Protein AF-A0A7W1BIE4-F1 (afdb_monomer)

Nearest PDB structures (foldseek):
  3h0n-assembly1_A-2  TM=6.449E-01  e=1.261E-03  Jannaschia sp. CCS1
  6lcp-assembly1_A  TM=6.148E-01  e=7.889E+00  Thermochaetoides thermophila DSM 1495
  8x0e-assembly1_B  TM=2.006E-01  e=7.086E+00  Homo sapiens

Solvent-accessible surface area (backbone atoms only — not comparable to full-atom values): 10274 Å² total; per-residue (Å²): 140,78,89,79,83,82,79,80,77,83,77,83,78,80,74,76,70,93,85,39,62,33,57,39,57,30,55,39,58,33,68,58,95,88,43,74,46,67,61,61,78,45,55,69,43,45,48,52,48,35,36,73,70,65,75,29,54,73,67,57,39,51,51,52,53,57,47,32,74,79,35,54,69,59,36,51,50,46,43,53,50,52,53,53,52,35,53,42,50,42,48,32,60,77,40,28,68,82,30,67,68,49,39,52,55,35,49,51,54,41,46,54,54,59,74,71,45,50,61,49,79,46,78,42,79,45,98,87,74,48,77,43,83,45,73,47,52,54,85,53,84,67,44,54,75,59,46,68,37,44,50,40,44,48,50,37,59,76,70,63,44,50,78,74,55,76,77,86,79,77,84,127

pLDDT: mean 83.41, std 18.25, range [31.64, 97.75]

Sequence (172 aa):
MHEQRHTSANNQEFAFIGERLWLDFVNTDASRKGARFDTLIDFEALVKWLNTAAVLDSERSASIRRRAQQQPAGATAALADARRIRSALRLLAERGAVSSEISFNTVAEINRVLGRSAGTRRLEGRADGAFVRSFVPVGDAFAGLMIPIVESAADALVLRELGRVRSCGDPR

Foldseek 3Di:
DDDDDDDPDPPPDQDDPPDFLLVSLLCCQDQDPNDTHNQPPFLLSLLVSCCVSVVDPPVLSVVVVVVCVVPVVLSVVLSVLSVVLSVLSNCCLVPVLPDVVSVVVNVVSLCVLVVVFAFDWDWDADPVRDIDIHTDGDDRSSRPSCNVNSVSVVVCVVVVPSVVRDDDDDDD

Radius of gyration: 17.67 Å; Cα contacts (8 Å, |Δi|>4): 163; chains: 1; bounding box: 43×59×43 Å

Structure (mmCIF, N/CA/C/O backbone):
data_AF-A0A7W1BIE4-F1
#
_entry.id   AF-A0A7W1BIE4-F1
#
loop_
_atom_site.group_PDB
_atom_site.id
_atom_site.type_symbol
_atom_site.label_atom_id
_atom_site.label_alt_id
_atom_site.label_comp_id
_atom_site.label_asym_id
_atom_site.label_entity_id
_atom_site.label_seq_id
_atom_site.pdbx_PDB_ins_code
_atom_site.Cartn_x
_atom_site.Cartn_y
_atom_site.Cartn_z
_atom_site.occupancy
_atom_site.B_iso_or_equiv
_atom_site.auth_seq_id
_atom_site.auth_comp_id
_atom_site.auth_asym_id
_atom_site.auth_atom_id
_atom_site.pdbx_PDB_model_num
ATOM 1 N N . MET A 1 1 ? -19.520 45.390 5.796 1.00 35.19 1 MET A N 1
ATOM 2 C CA . MET A 1 1 ? -19.693 44.209 6.676 1.00 35.19 1 MET A CA 1
ATOM 3 C C . MET A 1 1 ? -20.628 43.260 5.945 1.00 35.19 1 MET A C 1
ATOM 5 O O . MET A 1 1 ? -21.730 43.686 5.665 1.00 35.19 1 MET A O 1
ATOM 9 N N . HIS A 1 2 ? -20.284 42.057 5.500 1.00 32.50 2 HIS A N 1
ATOM 10 C CA . HIS A 1 2 ? -19.202 41.140 5.841 1.00 32.50 2 HIS A CA 1
ATOM 11 C C . HIS A 1 2 ? -18.801 40.342 4.585 1.00 32.50 2 HIS A C 1
ATOM 13 O O . HIS A 1 2 ? -19.665 39.908 3.828 1.00 32.50 2 HIS A O 1
ATOM 19 N N . GLU A 1 3 ? -17.493 40.151 4.398 1.00 34.62 3 GLU A N 1
ATOM 20 C CA . GLU A 1 3 ? -16.889 39.105 3.563 1.00 34.62 3 GLU A CA 1
ATOM 21 C C . GLU A 1 3 ? -17.429 37.720 3.935 1.00 34.62 3 GLU A C 1
ATOM 23 O O . GLU A 1 3 ? -17.459 37.382 5.118 1.00 34.62 3 GLU A O 1
ATOM 28 N N . GLN A 1 4 ? -17.691 36.870 2.940 1.00 32.91 4 GLN A N 1
ATOM 29 C CA . GLN A 1 4 ? -17.522 35.425 3.102 1.00 32.91 4 GLN A CA 1
ATOM 30 C C . GLN A 1 4 ? -16.749 34.855 1.912 1.00 32.91 4 GLN A C 1
ATOM 32 O O . GLN A 1 4 ? -17.272 34.601 0.828 1.00 32.91 4 GLN A O 1
ATOM 37 N N . ARG A 1 5 ? -15.447 34.691 2.163 1.00 31.70 5 ARG A N 1
ATOM 38 C CA . ARG A 1 5 ? -14.483 33.953 1.351 1.00 31.70 5 ARG A CA 1
ATOM 39 C C . ARG A 1 5 ? -14.942 32.499 1.254 1.00 31.70 5 ARG A C 1
ATOM 41 O O . ARG A 1 5 ? -15.070 31.832 2.276 1.00 31.70 5 ARG A O 1
ATOM 48 N N . HIS A 1 6 ? -15.162 32.011 0.038 1.00 31.64 6 HIS A N 1
ATOM 49 C CA . HIS A 1 6 ? -15.267 30.578 -0.210 1.00 31.64 6 HIS A CA 1
ATOM 50 C C . HIS A 1 6 ? -13.866 29.970 -0.098 1.00 31.64 6 HIS A C 1
ATOM 52 O O . HIS A 1 6 ? -12.993 30.210 -0.930 1.00 31.64 6 HIS A O 1
ATOM 58 N N . THR A 1 7 ? -13.639 29.226 0.978 1.00 32.25 7 THR A N 1
ATOM 59 C CA . THR A 1 7 ? -12.465 28.383 1.190 1.00 32.25 7 THR A CA 1
ATOM 60 C C . THR A 1 7 ? -12.518 27.208 0.217 1.00 32.25 7 THR A C 1
ATOM 62 O O . THR A 1 7 ? -13.350 26.313 0.352 1.00 32.25 7 THR A O 1
ATOM 65 N N . SER A 1 8 ? -11.622 27.203 -0.769 1.00 33.78 8 SER A N 1
ATOM 66 C CA . SER A 1 8 ? -11.403 26.067 -1.663 1.00 33.78 8 SER A CA 1
ATOM 67 C C . SER A 1 8 ? -10.943 24.855 -0.850 1.00 33.78 8 SER A C 1
ATOM 69 O O . SER A 1 8 ? -9.813 24.814 -0.362 1.00 33.78 8 SER A O 1
ATOM 71 N N . ALA A 1 9 ? -11.823 23.867 -0.688 1.00 37.47 9 ALA A N 1
ATOM 72 C CA . ALA A 1 9 ? -11.453 22.558 -0.176 1.00 37.47 9 ALA A CA 1
ATOM 73 C C . ALA A 1 9 ? -10.465 21.923 -1.164 1.00 37.47 9 ALA A C 1
ATOM 75 O O . ALA A 1 9 ? -10.792 21.688 -2.326 1.00 37.47 9 ALA A O 1
ATOM 76 N N . ASN A 1 10 ? -9.233 21.707 -0.709 1.00 41.06 10 ASN A N 1
ATOM 77 C CA . ASN A 1 10 ? -8.159 21.141 -1.510 1.00 41.06 10 ASN A CA 1
ATOM 78 C C . ASN A 1 10 ? -8.479 19.663 -1.800 1.00 41.06 10 ASN A C 1
ATOM 80 O O . ASN A 1 10 ? -8.203 18.774 -0.991 1.00 41.06 10 ASN A O 1
ATOM 84 N N . ASN A 1 11 ? -9.140 19.414 -2.929 1.00 44.59 11 ASN A N 1
ATOM 85 C CA . ASN A 1 11 ? -9.499 18.087 -3.403 1.00 44.59 11 ASN A CA 1
ATOM 86 C C . ASN A 1 11 ? -8.233 17.413 -3.951 1.00 44.59 11 ASN A C 1
ATOM 88 O O . ASN A 1 11 ? -7.915 17.532 -5.130 1.00 44.59 11 ASN A O 1
ATOM 92 N N . GLN A 1 12 ? -7.452 16.767 -3.081 1.00 49.34 12 GLN A N 1
ATOM 93 C CA . GLN A 1 12 ? -6.365 15.892 -3.527 1.00 49.34 12 GLN A CA 1
ATOM 94 C C . GLN A 1 12 ? -6.973 14.699 -4.274 1.00 49.34 12 GLN A C 1
ATOM 96 O O . GLN A 1 12 ? -7.428 13.735 -3.657 1.00 49.34 12 GLN A O 1
ATOM 101 N N . GLU A 1 13 ? -7.012 14.808 -5.600 1.00 58.47 13 GLU A N 1
ATOM 102 C CA . GLU A 1 13 ? -7.382 13.739 -6.522 1.00 58.47 13 GLU A CA 1
ATOM 103 C C . GLU A 1 13 ? -6.241 12.718 -6.599 1.00 58.47 13 GLU A C 1
ATOM 105 O O . GLU A 1 13 ? -5.102 13.047 -6.934 1.00 58.47 13 GLU A O 1
ATOM 110 N N . PHE A 1 14 ? -6.539 11.466 -6.260 1.00 46.53 14 PHE A N 1
ATOM 111 C CA . PHE A 1 14 ? -5.624 10.347 -6.461 1.00 46.53 14 PHE A CA 1
ATOM 112 C C . PHE A 1 14 ? -5.841 9.770 -7.867 1.00 46.53 14 PHE A C 1
ATOM 114 O O . PHE A 1 14 ? -6.981 9.543 -8.269 1.00 46.53 14 PHE A O 1
ATOM 121 N N . ALA A 1 15 ? -4.761 9.509 -8.606 1.00 44.59 15 ALA A N 1
ATOM 122 C CA . ALA A 1 15 ? -4.826 8.810 -9.887 1.00 44.59 15 ALA A CA 1
ATOM 123 C C . ALA A 1 15 ? -4.660 7.300 -9.656 1.00 44.59 15 ALA A C 1
ATOM 125 O O . ALA A 1 15 ? -3.613 6.874 -9.172 1.00 44.59 15 ALA A O 1
ATOM 126 N N . PHE A 1 16 ? -5.682 6.516 -10.007 1.00 47.50 16 PHE A N 1
ATOM 127 C CA . PHE A 1 16 ? -5.645 5.051 -10.000 1.00 47.50 16 PHE A CA 1
ATOM 128 C C . PHE A 1 16 ? -5.591 4.551 -11.441 1.00 47.50 16 PHE A C 1
ATOM 130 O O . PHE A 1 16 ? -6.556 4.715 -12.189 1.00 47.50 16 PHE A O 1
ATOM 137 N N . ILE A 1 17 ? -4.469 3.959 -11.847 1.00 51.00 17 ILE A N 1
ATOM 138 C CA . ILE A 1 17 ? -4.327 3.320 -13.160 1.00 51.00 17 ILE A CA 1
ATOM 139 C C . ILE A 1 17 ? -4.446 1.814 -12.915 1.00 51.00 17 ILE A C 1
ATOM 141 O O . ILE A 1 17 ? -3.463 1.120 -12.661 1.00 51.00 17 ILE A O 1
ATOM 145 N N . GLY A 1 18 ? -5.697 1.345 -12.919 1.00 46.84 18 GLY A N 1
ATOM 146 C CA . GLY A 1 18 ? -6.170 0.081 -12.345 1.00 46.84 18 GLY A CA 1
ATOM 147 C C . GLY A 1 18 ? -5.659 -1.238 -12.935 1.00 46.84 18 GLY A C 1
ATOM 148 O O . GLY A 1 18 ? -6.464 -2.105 -13.243 1.00 46.84 18 GLY A O 1
ATOM 149 N N . GLU A 1 19 ? -4.349 -1.464 -12.991 1.00 62.22 19 GLU A N 1
ATOM 150 C CA . GLU A 1 19 ? -3.800 -2.824 -13.129 1.00 62.22 19 GLU A CA 1
ATOM 151 C C . GLU A 1 19 ? -2.751 -3.170 -12.061 1.00 62.22 19 GLU A C 1
ATOM 153 O O . GLU A 1 19 ? -2.434 -4.346 -11.883 1.00 62.22 19 GLU A O 1
ATOM 158 N N . ARG A 1 20 ? -2.190 -2.188 -11.329 1.00 81.88 20 ARG A N 1
ATOM 159 C CA . ARG A 1 20 ? -1.082 -2.426 -10.381 1.00 81.88 20 ARG A CA 1
ATOM 160 C C . ARG A 1 20 ? -1.118 -1.481 -9.181 1.00 81.88 20 ARG A C 1
ATOM 162 O O . ARG A 1 20 ? -0.460 -0.443 -9.182 1.00 81.88 20 ARG A O 1
ATOM 169 N N . LEU A 1 21 ? -1.805 -1.905 -8.120 1.00 91.94 21 LEU A N 1
ATOM 170 C CA . LEU A 1 21 ? -1.942 -1.187 -6.844 1.00 91.94 21 LEU A CA 1
ATOM 171 C C . LEU A 1 21 ? -0.606 -0.646 -6.296 1.00 91.94 21 LEU A C 1
ATOM 173 O O . LEU A 1 21 ? -0.552 0.443 -5.725 1.00 91.94 21 LEU A O 1
ATOM 177 N N . TRP A 1 22 ? 0.491 -1.386 -6.478 1.00 94.50 22 TRP A N 1
ATOM 178 C CA . TRP A 1 22 ? 1.814 -0.953 -6.022 1.00 94.50 22 TRP A CA 1
ATOM 179 C C . TRP A 1 22 ? 2.365 0.273 -6.767 1.00 94.50 22 TRP A C 1
ATOM 181 O O . TRP A 1 22 ? 3.063 1.081 -6.154 1.00 94.50 22 TRP A O 1
ATOM 191 N N . LEU A 1 23 ? 2.036 0.453 -8.053 1.00 92.50 23 LEU A N 1
ATOM 192 C CA . LEU A 1 23 ? 2.425 1.639 -8.825 1.00 92.50 23 LEU A CA 1
ATOM 193 C C . LEU A 1 23 ? 1.596 2.859 -8.420 1.00 92.50 23 LEU A C 1
ATOM 195 O O . LEU A 1 23 ? 2.158 3.941 -8.245 1.00 92.50 23 LEU A O 1
ATOM 199 N N . ASP A 1 24 ? 0.292 2.680 -8.195 1.00 91.44 24 ASP A N 1
ATOM 200 C CA . ASP A 1 24 ? -0.579 3.743 -7.681 1.00 91.44 24 ASP A CA 1
ATOM 201 C C . ASP A 1 24 ? -0.090 4.234 -6.310 1.00 91.44 24 ASP A C 1
ATOM 203 O O . ASP A 1 24 ? -0.015 5.438 -6.057 1.00 91.44 24 ASP A O 1
ATOM 207 N N . PHE A 1 25 ? 0.331 3.310 -5.439 1.00 94.25 25 PHE A N 1
ATOM 208 C CA . PHE A 1 25 ? 0.903 3.657 -4.139 1.00 94.25 25 PHE A CA 1
ATOM 209 C C . PHE A 1 25 ? 2.207 4.440 -4.275 1.00 94.25 25 PHE A C 1
ATOM 211 O O . PHE A 1 25 ? 2.407 5.461 -3.617 1.00 94.25 25 PHE A O 1
ATOM 218 N N . VAL A 1 26 ? 3.098 3.986 -5.152 1.00 92.81 26 VAL A N 1
ATOM 219 C CA . VAL A 1 26 ? 4.354 4.670 -5.458 1.00 92.81 26 VAL A CA 1
ATOM 220 C C . VAL A 1 26 ? 4.087 6.103 -5.946 1.00 92.81 26 VAL A C 1
ATOM 222 O O . VAL A 1 26 ? 4.754 7.034 -5.494 1.00 92.81 26 VAL A O 1
ATOM 225 N N . ASN A 1 27 ? 3.047 6.313 -6.758 1.00 89.31 27 ASN A N 1
ATOM 226 C CA . ASN A 1 27 ? 2.634 7.622 -7.277 1.00 89.31 27 ASN A CA 1
ATOM 227 C C . ASN A 1 27 ? 2.061 8.597 -6.233 1.00 89.31 27 ASN A C 1
ATOM 229 O O . ASN A 1 27 ? 1.879 9.769 -6.552 1.00 89.31 27 ASN A O 1
ATOM 233 N N . THR A 1 28 ? 1.865 8.178 -4.979 1.00 88.50 28 THR A N 1
ATOM 234 C CA . THR A 1 28 ? 1.552 9.106 -3.872 1.00 88.50 28 THR A CA 1
ATOM 235 C C . THR A 1 28 ? 2.718 10.029 -3.506 1.00 88.50 28 THR A C 1
ATOM 237 O O . THR A 1 28 ? 2.520 11.017 -2.803 1.00 88.50 28 THR A O 1
ATOM 240 N N . ASP A 1 29 ? 3.921 9.713 -3.982 1.00 80.69 29 ASP A N 1
ATOM 241 C CA . ASP A 1 29 ? 5.129 10.531 -3.909 1.00 80.69 29 ASP A CA 1
ATOM 242 C C . ASP A 1 29 ? 5.573 10.854 -5.334 1.00 80.69 29 ASP A C 1
ATOM 244 O O . ASP A 1 29 ? 6.501 10.247 -5.882 1.00 80.69 29 ASP A O 1
ATOM 248 N N . ALA A 1 30 ? 4.790 11.709 -5.989 1.00 68.44 30 ALA A N 1
ATOM 249 C CA . ALA A 1 30 ? 5.021 12.113 -7.364 1.00 68.44 30 ALA A CA 1
ATOM 250 C C . ALA A 1 30 ? 5.859 13.393 -7.409 1.00 68.44 30 ALA A C 1
ATOM 252 O O . ALA A 1 30 ? 5.606 14.364 -6.695 1.00 68.44 30 ALA A O 1
ATOM 253 N N . SER A 1 31 ? 6.829 13.413 -8.319 1.00 59.16 31 SER A N 1
ATOM 254 C CA . SER A 1 31 ? 7.486 14.644 -8.746 1.00 59.16 31 SER A CA 1
ATOM 255 C C . SER A 1 31 ? 6.687 15.236 -9.904 1.00 59.16 31 SER A C 1
ATOM 257 O O . SER A 1 31 ? 6.559 14.597 -10.946 1.00 59.16 31 SER A O 1
ATOM 259 N N . ARG A 1 32 ? 6.149 16.448 -9.745 1.00 56.28 32 ARG A N 1
ATOM 260 C CA . ARG A 1 32 ? 5.506 17.201 -10.833 1.00 56.28 32 ARG A CA 1
ATOM 261 C C . ARG A 1 32 ? 6.289 18.491 -11.046 1.00 56.28 32 ARG A C 1
ATOM 263 O O . ARG A 1 32 ? 6.425 19.275 -10.111 1.00 56.28 32 ARG A O 1
ATOM 270 N N . LYS A 1 33 ? 6.811 18.709 -12.261 1.00 52.97 33 LYS A N 1
ATOM 271 C CA . LYS A 1 33 ? 7.603 19.903 -12.619 1.00 52.97 33 LYS A CA 1
ATOM 272 C C . LYS A 1 33 ? 8.800 20.156 -11.682 1.00 52.97 33 LYS A C 1
ATOM 274 O O . LYS A 1 33 ? 9.034 21.278 -11.248 1.00 52.97 33 LYS A O 1
ATOM 279 N N . GLY A 1 34 ? 9.522 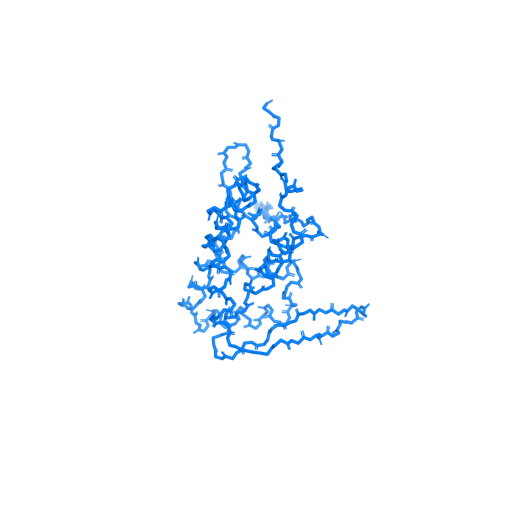19.100 -11.305 1.00 56.94 34 GLY A N 1
ATOM 280 C CA . GLY A 1 34 ? 10.700 19.192 -10.427 1.00 56.94 34 GLY A CA 1
ATOM 281 C C . GLY A 1 34 ? 10.412 19.374 -8.929 1.00 56.94 34 GLY A C 1
ATOM 282 O O . GLY A 1 34 ? 11.338 19.257 -8.131 1.00 56.94 34 GLY A O 1
ATOM 283 N N . ALA A 1 35 ? 9.155 19.583 -8.522 1.00 58.34 35 ALA A N 1
ATOM 284 C CA . ALA A 1 35 ? 8.752 19.599 -7.118 1.00 58.34 35 ALA A CA 1
ATOM 285 C C . ALA A 1 35 ? 8.185 18.233 -6.709 1.00 58.34 35 ALA A C 1
ATOM 287 O O . ALA A 1 35 ? 7.287 17.694 -7.361 1.00 58.34 35 ALA A O 1
ATOM 288 N N . ARG A 1 36 ? 8.734 17.663 -5.633 1.00 65.38 36 ARG A N 1
ATOM 289 C CA . ARG A 1 36 ? 8.282 16.396 -5.053 1.00 65.38 36 ARG A CA 1
ATOM 290 C C . ARG A 1 36 ? 7.117 16.671 -4.106 1.00 65.38 36 ARG A C 1
ATOM 292 O O . ARG A 1 36 ? 7.272 17.442 -3.161 1.00 65.38 36 ARG A O 1
ATOM 299 N N . PHE A 1 37 ? 5.967 16.058 -4.363 1.00 70.00 37 PHE A N 1
ATOM 300 C CA . PHE A 1 37 ? 4.775 16.187 -3.530 1.00 70.00 37 PHE A CA 1
ATOM 301 C C . PHE A 1 37 ? 4.475 14.844 -2.867 1.00 70.00 37 PHE A C 1
ATOM 303 O O . PHE A 1 37 ? 3.964 13.927 -3.509 1.00 70.00 37 PHE A O 1
ATOM 310 N N . ASP A 1 38 ? 4.785 14.737 -1.572 1.00 82.19 38 ASP A N 1
ATOM 311 C CA . ASP A 1 38 ? 4.335 13.610 -0.757 1.00 82.19 38 ASP A CA 1
ATOM 312 C C . ASP A 1 38 ? 2.883 13.846 -0.333 1.00 82.19 38 ASP A C 1
ATOM 314 O O . ASP A 1 38 ? 2.593 14.728 0.473 1.00 82.19 38 ASP A O 1
ATOM 318 N N . THR A 1 39 ? 1.960 13.065 -0.889 1.00 84.44 39 THR A N 1
ATOM 319 C CA . THR A 1 39 ? 0.534 13.127 -0.533 1.00 84.44 39 THR A CA 1
ATOM 320 C C . THR A 1 39 ? 0.211 12.358 0.749 1.00 84.44 39 THR A C 1
ATOM 322 O O . THR A 1 39 ? -0.816 12.621 1.370 1.00 84.44 39 THR A O 1
ATOM 325 N N . LEU A 1 40 ? 1.096 11.465 1.208 1.00 89.69 40 LEU A N 1
ATOM 326 C CA . LEU A 1 40 ? 0.951 10.742 2.474 1.00 89.69 40 LEU A CA 1
ATOM 327 C C . LEU A 1 40 ? 1.560 11.558 3.612 1.00 89.69 40 LEU A C 1
ATOM 329 O O . LEU A 1 40 ? 2.501 11.109 4.262 1.00 89.69 40 LEU A O 1
ATOM 333 N N . ILE A 1 41 ? 1.066 12.779 3.824 1.00 90.19 41 ILE A N 1
ATOM 334 C CA . ILE A 1 41 ? 1.606 13.739 4.803 1.00 90.19 41 ILE A CA 1
ATOM 335 C C . ILE A 1 41 ? 1.472 13.256 6.254 1.00 90.19 41 ILE A C 1
ATOM 337 O O . ILE A 1 41 ? 2.347 13.528 7.079 1.00 90.19 41 ILE A O 1
ATOM 341 N N . ASP A 1 42 ? 0.440 12.468 6.538 1.00 94.81 42 ASP A N 1
ATOM 342 C CA . ASP A 1 42 ? 0.128 11.902 7.844 1.00 94.81 42 ASP A CA 1
ATOM 343 C C . ASP A 1 42 ? -0.566 10.528 7.712 1.00 94.81 42 ASP A C 1
ATOM 345 O O . ASP A 1 42 ? -0.761 9.988 6.618 1.00 94.81 42 ASP A O 1
ATOM 349 N N . PHE A 1 43 ? -0.907 9.922 8.854 1.00 97.06 43 PHE A N 1
ATOM 350 C CA . PHE A 1 43 ? -1.565 8.614 8.883 1.00 97.06 43 PHE A CA 1
ATOM 351 C C . PHE A 1 43 ? -3.013 8.681 8.367 1.00 97.06 43 PHE A C 1
ATOM 353 O O . PHE A 1 43 ? -3.507 7.724 7.772 1.00 97.06 43 PHE A O 1
ATOM 360 N N . GLU A 1 44 ? -3.686 9.819 8.541 1.00 96.94 44 GLU A N 1
ATOM 361 C CA . GLU A 1 44 ? -5.044 10.055 8.042 1.00 96.94 44 GLU A CA 1
ATOM 362 C C . GLU A 1 44 ? -5.084 10.007 6.506 1.00 96.94 44 GLU A C 1
ATOM 364 O O . GLU A 1 44 ? -5.980 9.373 5.934 1.00 96.94 44 GLU A O 1
ATOM 369 N N . ALA A 1 45 ? -4.079 10.598 5.851 1.00 96.06 45 ALA A N 1
ATOM 370 C CA . ALA A 1 45 ? -3.864 10.557 4.411 1.00 96.06 45 ALA A CA 1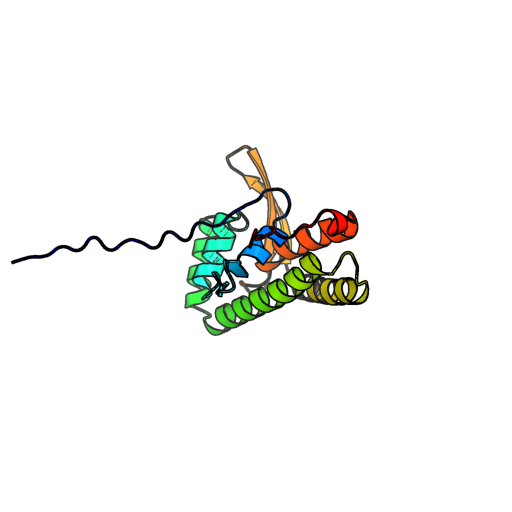
ATOM 371 C C . ALA A 1 45 ? -3.572 9.135 3.913 1.00 96.06 45 ALA A C 1
ATOM 373 O O . ALA A 1 45 ? -4.130 8.730 2.893 1.00 96.06 45 ALA A O 1
ATOM 374 N N . LEU A 1 46 ? -2.782 8.343 4.651 1.00 97.06 46 LEU A N 1
ATOM 375 C CA . LEU A 1 46 ? -2.570 6.922 4.341 1.00 97.06 46 LEU A CA 1
ATOM 376 C C . LEU A 1 46 ? -3.884 6.135 4.369 1.00 97.06 46 LEU A C 1
ATOM 378 O O . LEU A 1 46 ? -4.197 5.432 3.411 1.00 97.06 46 LEU A O 1
ATOM 382 N N . VAL A 1 47 ? -4.688 6.279 5.423 1.00 97.31 47 VAL A N 1
ATOM 383 C CA . VAL A 1 47 ? -5.982 5.582 5.518 1.00 97.31 47 VAL A CA 1
ATOM 384 C C . VAL A 1 47 ? -6.956 6.069 4.443 1.00 97.31 47 VAL A C 1
ATOM 386 O O . VAL A 1 47 ? -7.659 5.259 3.842 1.00 97.31 47 VAL A O 1
ATOM 389 N N . LYS A 1 48 ? -6.974 7.376 4.141 1.00 96.00 48 LYS A N 1
ATOM 390 C CA . LYS A 1 48 ? -7.774 7.930 3.038 1.00 96.00 48 LYS A CA 1
ATOM 391 C C . LYS A 1 48 ? -7.362 7.312 1.700 1.00 96.00 48 LYS A C 1
ATOM 393 O O . LYS A 1 48 ? -8.236 6.925 0.925 1.00 96.00 48 LYS A O 1
ATOM 398 N N . TRP A 1 49 ? -6.061 7.190 1.441 1.00 95.69 49 TRP A N 1
ATOM 399 C CA . TRP A 1 49 ? -5.550 6.558 0.227 1.00 95.69 49 TRP A CA 1
ATOM 400 C C . TRP A 1 49 ? -5.957 5.082 0.149 1.00 95.69 49 TRP A C 1
ATOM 402 O O . TRP A 1 49 ? -6.520 4.672 -0.859 1.00 95.69 49 TRP A O 1
ATOM 412 N N . LEU A 1 50 ? -5.779 4.310 1.229 1.00 94.50 50 LEU A N 1
ATOM 413 C CA . LEU A 1 50 ? -6.157 2.890 1.288 1.00 94.50 50 LEU A CA 1
ATOM 414 C C . LEU A 1 50 ? -7.658 2.667 1.054 1.00 94.50 50 LEU A C 1
ATOM 416 O O . LEU A 1 50 ? -8.040 1.722 0.367 1.00 94.50 50 LEU A O 1
ATOM 420 N N . ASN A 1 51 ? -8.509 3.542 1.593 1.00 93.62 51 ASN A N 1
ATOM 421 C CA . ASN A 1 51 ? -9.949 3.499 1.343 1.00 93.62 51 ASN A CA 1
ATOM 422 C C . ASN A 1 51 ? -10.278 3.810 -0.122 1.00 93.62 51 ASN A C 1
ATOM 424 O O 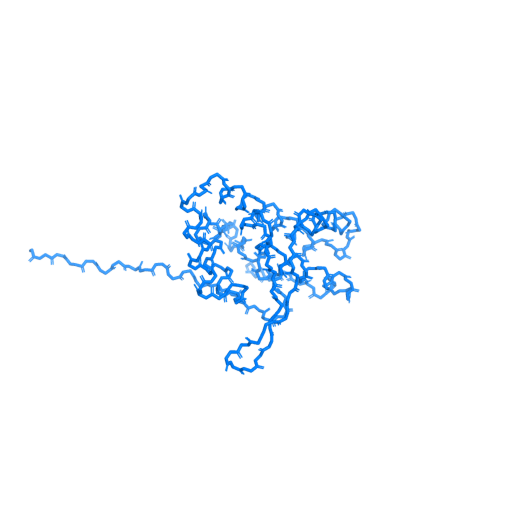. ASN A 1 51 ? -11.068 3.116 -0.753 1.00 93.62 51 ASN A O 1
ATOM 428 N N . THR A 1 52 ? -9.642 4.842 -0.683 1.00 91.50 52 THR A N 1
ATOM 429 C CA . THR A 1 52 ? -9.887 5.256 -2.074 1.00 91.50 52 THR A CA 1
ATOM 430 C C . THR A 1 52 ? -9.380 4.203 -3.069 1.00 91.50 52 THR A C 1
ATOM 432 O O . THR A 1 52 ? -10.033 3.942 -4.071 1.00 91.50 52 THR A O 1
ATOM 435 N N . ALA A 1 53 ? -8.279 3.522 -2.742 1.00 90.38 53 ALA A N 1
ATOM 436 C CA . ALA A 1 53 ? -7.745 2.377 -3.480 1.00 90.38 53 ALA A CA 1
ATOM 437 C C . ALA A 1 53 ? -8.574 1.085 -3.304 1.00 90.38 53 ALA A C 1
ATOM 439 O O . ALA A 1 53 ? -8.174 0.029 -3.789 1.00 90.38 53 ALA A O 1
ATOM 440 N N . ALA A 1 54 ? -9.686 1.141 -2.559 1.00 87.56 54 ALA A N 1
ATOM 441 C CA . ALA A 1 54 ? -10.531 0.005 -2.192 1.00 87.56 54 ALA A CA 1
ATOM 442 C C . ALA A 1 54 ? -9.785 -1.145 -1.482 1.00 87.56 54 ALA A C 1
ATOM 444 O O . ALA A 1 54 ? -10.245 -2.292 -1.510 1.00 87.56 54 ALA A O 1
ATOM 445 N N . VAL A 1 55 ? -8.653 -0.838 -0.833 1.00 89.69 55 VAL A N 1
ATOM 446 C CA . VAL A 1 55 ? -7.897 -1.759 0.034 1.00 89.69 55 VAL A CA 1
ATOM 447 C C . VAL A 1 55 ? -8.601 -1.915 1.380 1.00 89.69 55 VAL A C 1
ATOM 449 O O . VAL A 1 55 ? -8.679 -3.014 1.927 1.00 89.69 55 VAL A O 1
ATOM 452 N N . LEU A 1 56 ? -9.130 -0.810 1.903 1.00 90.00 56 LEU A N 1
ATOM 453 C CA . LEU A 1 56 ? -10.032 -0.797 3.047 1.00 90.00 56 LEU A CA 1
ATOM 454 C C . LEU A 1 56 ? -11.423 -0.392 2.569 1.00 90.00 56 LEU A C 1
ATOM 456 O O . LEU A 1 56 ? -11.557 0.500 1.737 1.00 90.00 56 LEU A O 1
ATOM 460 N N . ASP A 1 57 ? -12.455 -1.021 3.118 1.00 88.25 57 ASP A N 1
ATOM 461 C CA . ASP A 1 57 ? -13.805 -0.470 3.048 1.00 88.25 57 ASP A CA 1
ATOM 462 C C . ASP A 1 57 ? -13.985 0.658 4.084 1.00 88.25 57 ASP A 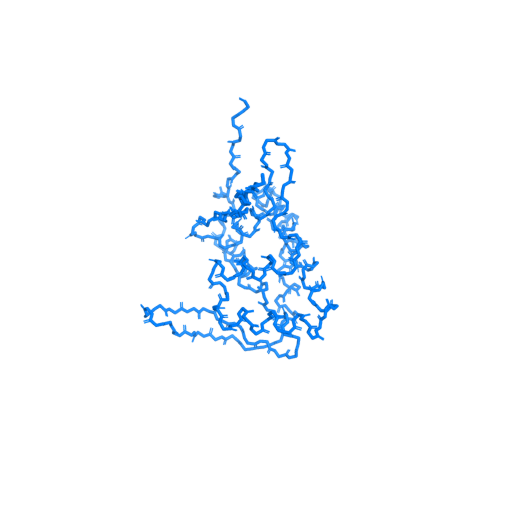C 1
ATOM 464 O O . ASP A 1 57 ? -13.098 0.961 4.895 1.00 88.25 57 ASP A O 1
ATOM 468 N N . SER A 1 58 ? -15.157 1.293 4.068 1.00 89.81 58 SER A N 1
ATOM 469 C CA . SER A 1 58 ? -15.459 2.411 4.966 1.00 89.81 58 SER A CA 1
ATOM 470 C C . SER A 1 58 ? -15.512 2.004 6.444 1.00 89.81 58 SER A C 1
ATOM 472 O O . SER A 1 58 ? -15.114 2.792 7.305 1.00 89.81 58 SER A O 1
ATOM 474 N N . GLU A 1 59 ? -15.950 0.782 6.756 1.00 90.81 59 GLU A N 1
ATOM 475 C CA . GLU A 1 59 ? -16.045 0.284 8.131 1.00 90.81 59 GLU A CA 1
ATOM 476 C C . GLU A 1 59 ? -14.653 0.030 8.720 1.00 90.81 59 GLU A C 1
ATOM 478 O O . GLU A 1 59 ? -14.313 0.549 9.792 1.00 90.81 59 GLU A O 1
ATOM 483 N N . ARG A 1 60 ? -13.809 -0.705 7.989 1.00 90.06 60 ARG A N 1
ATOM 484 C CA . ARG A 1 60 ? -12.407 -0.946 8.339 1.00 90.06 60 ARG A CA 1
ATOM 485 C C . ARG A 1 60 ? -11.640 0.365 8.426 1.00 90.06 60 ARG A C 1
ATOM 487 O O . ARG A 1 60 ? -10.903 0.561 9.390 1.00 90.06 60 ARG A O 1
ATOM 494 N N . SER A 1 61 ? -11.855 1.291 7.490 1.00 94.69 61 SER A N 1
ATOM 495 C CA . SER A 1 61 ? -11.241 2.624 7.536 1.00 94.69 61 SER A CA 1
ATOM 496 C C . SER A 1 61 ? -11.601 3.365 8.824 1.00 94.69 61 SER A C 1
ATOM 498 O O . SER A 1 61 ? -10.712 3.847 9.527 1.00 94.69 61 SER A O 1
ATOM 500 N N . ALA A 1 62 ? -12.885 3.400 9.198 1.00 96.19 62 ALA A N 1
ATOM 501 C CA . ALA A 1 62 ? -13.324 4.021 10.447 1.00 96.19 62 ALA A CA 1
ATOM 502 C C . ALA A 1 62 ? -12.730 3.329 11.688 1.00 96.19 62 ALA A C 1
ATOM 504 O O . ALA A 1 62 ? -12.331 4.000 12.643 1.00 96.19 62 ALA A O 1
ATOM 505 N N . SER A 1 63 ? -12.635 1.997 11.675 1.00 94.50 63 SER A N 1
ATOM 506 C CA . SER A 1 63 ? -12.019 1.216 12.752 1.00 94.50 63 SER A CA 1
ATOM 507 C C . SER A 1 63 ? -10.534 1.547 12.932 1.00 94.50 63 SER A C 1
ATOM 509 O O . SER A 1 63 ? -10.095 1.833 14.049 1.00 94.50 63 SER A O 1
ATOM 511 N N . ILE A 1 64 ? -9.773 1.605 11.835 1.00 96.38 64 ILE A N 1
ATOM 512 C CA . ILE A 1 64 ? -8.348 1.955 11.849 1.00 96.38 64 ILE A CA 1
ATOM 513 C C . ILE A 1 64 ? -8.131 3.396 12.323 1.00 96.38 64 ILE A C 1
ATOM 515 O O . ILE A 1 64 ? -7.235 3.629 13.133 1.00 96.38 64 ILE A O 1
ATOM 519 N N . ARG A 1 65 ? -8.974 4.354 11.909 1.00 97.69 65 ARG A N 1
ATOM 520 C CA . ARG A 1 65 ? -8.908 5.740 12.414 1.00 97.69 65 ARG A CA 1
ATOM 521 C C . ARG A 1 65 ? -9.125 5.809 13.928 1.00 97.69 65 ARG A C 1
ATOM 523 O O . ARG A 1 65 ? -8.330 6.430 14.630 1.00 97.69 65 ARG A O 1
ATOM 530 N N . ARG A 1 66 ? -10.146 5.121 14.458 1.00 97.44 66 ARG A N 1
ATOM 531 C CA . ARG A 1 66 ? -10.367 5.030 15.917 1.00 97.44 66 ARG A CA 1
ATOM 532 C C . ARG A 1 66 ? -9.171 4.400 16.627 1.00 97.44 66 ARG A C 1
ATOM 534 O O . ARG A 1 66 ? -8.755 4.872 17.682 1.00 97.44 66 ARG A O 1
ATOM 541 N N . ARG A 1 67 ? -8.583 3.354 16.043 1.00 96.38 67 ARG A N 1
ATOM 542 C CA . ARG A 1 67 ? -7.397 2.713 16.615 1.00 96.38 67 ARG A CA 1
ATOM 543 C C . ARG A 1 67 ? -6.176 3.631 16.605 1.00 96.38 67 ARG A C 1
ATOM 545 O O . ARG A 1 67 ? -5.438 3.634 17.582 1.00 96.38 67 ARG A O 1
ATOM 552 N N . ALA A 1 68 ? -5.988 4.439 15.565 1.00 97.56 68 ALA A N 1
ATOM 553 C CA . ALA A 1 68 ? -4.911 5.425 15.495 1.00 97.56 68 ALA A 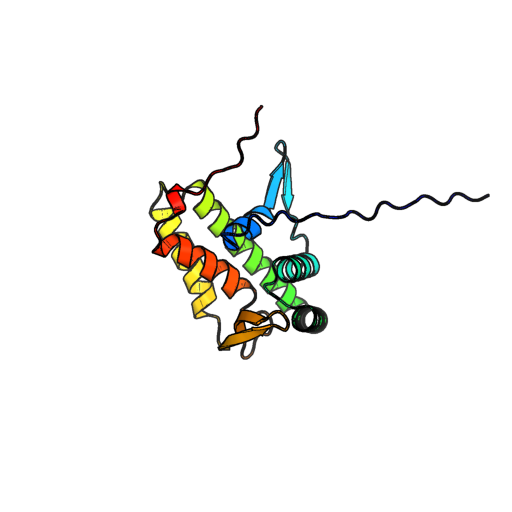CA 1
ATOM 554 C C . ALA A 1 68 ? -4.999 6.474 16.611 1.00 97.56 68 ALA A C 1
ATOM 556 O O . ALA A 1 68 ? -3.974 6.846 17.175 1.00 97.56 68 ALA A O 1
ATOM 557 N N . GLN A 1 69 ? -6.213 6.883 16.991 1.00 97.31 69 GLN A N 1
ATOM 558 C CA . GLN A 1 69 ? -6.429 7.769 18.142 1.00 97.31 69 GLN A CA 1
ATOM 559 C C . GLN A 1 69 ? -6.033 7.099 19.467 1.00 97.31 69 GLN A C 1
ATOM 561 O O . GLN A 1 69 ? -5.460 7.744 20.339 1.00 97.31 69 GLN A O 1
ATOM 566 N N . GLN A 1 70 ? -6.307 5.800 19.612 1.00 97.12 70 GLN A N 1
ATOM 567 C CA . GLN A 1 70 ? -5.949 5.021 20.804 1.00 97.12 70 GLN A CA 1
ATOM 568 C C . GLN A 1 70 ? -4.459 4.655 20.855 1.00 97.12 70 GLN A C 1
ATOM 570 O O . GLN A 1 70 ? -3.914 4.435 21.934 1.00 97.12 70 GLN A O 1
ATOM 575 N N . GLN A 1 71 ? -3.801 4.555 19.697 1.00 96.69 71 GLN A N 1
ATOM 576 C CA . GLN A 1 71 ? -2.411 4.113 19.559 1.00 96.69 71 GLN A CA 1
ATOM 577 C C . GLN A 1 71 ? -1.596 5.043 18.632 1.00 96.69 71 GLN A C 1
ATOM 579 O O . GLN A 1 71 ? -1.131 4.600 17.576 1.00 96.69 71 GLN A O 1
ATOM 584 N N . PRO A 1 72 ? -1.355 6.317 19.011 1.00 96.75 72 PRO A N 1
ATOM 585 C CA . PRO A 1 72 ? -0.700 7.294 18.129 1.00 96.75 72 PRO A CA 1
ATOM 586 C C . PRO A 1 72 ? 0.730 6.912 17.717 1.00 96.75 72 PRO A C 1
ATOM 588 O O . PRO A 1 72 ? 1.146 7.149 16.580 1.00 96.75 72 PRO A O 1
ATOM 591 N N . ALA A 1 73 ? 1.482 6.276 18.624 1.00 96.62 73 ALA A N 1
ATOM 592 C CA . ALA A 1 73 ? 2.830 5.785 18.336 1.00 96.62 73 ALA A CA 1
ATOM 593 C C . ALA A 1 73 ? 2.812 4.663 17.282 1.00 96.62 73 ALA A C 1
ATOM 595 O O . ALA A 1 73 ? 3.645 4.656 16.377 1.00 96.62 73 ALA A O 1
ATOM 596 N N . GLY A 1 74 ? 1.826 3.761 17.354 1.00 95.88 74 GLY A N 1
ATOM 597 C CA . GLY A 1 74 ? 1.636 2.695 16.368 1.00 95.88 74 GLY A CA 1
ATOM 598 C C . GLY A 1 74 ? 1.259 3.243 14.991 1.00 95.88 74 GLY A C 1
ATOM 599 O O . GLY A 1 74 ? 1.864 2.859 13.995 1.00 95.88 74 GLY A O 1
ATOM 600 N N . ALA A 1 75 ? 0.349 4.220 14.934 1.00 97.31 75 ALA A N 1
ATOM 601 C CA . ALA A 1 75 ? -0.014 4.899 13.688 1.00 97.31 75 ALA A CA 1
ATOM 602 C C . ALA A 1 75 ? 1.187 5.623 13.049 1.00 97.31 75 ALA A C 1
ATOM 604 O O . ALA A 1 75 ? 1.423 5.518 11.844 1.00 97.31 75 ALA A O 1
ATOM 605 N N . THR A 1 76 ? 1.998 6.305 13.865 1.00 96.81 76 THR A N 1
ATOM 606 C CA . THR A 1 76 ? 3.241 6.951 13.411 1.00 96.81 76 THR A CA 1
ATOM 607 C C . THR A 1 76 ? 4.230 5.931 12.845 1.00 96.81 76 THR A C 1
ATOM 609 O O . THR A 1 76 ? 4.779 6.135 11.760 1.00 96.81 76 THR A O 1
ATOM 612 N N . ALA A 1 77 ? 4.430 4.810 13.544 1.00 95.50 77 ALA A N 1
ATOM 613 C CA . ALA A 1 77 ? 5.310 3.737 13.091 1.00 95.50 77 ALA A CA 1
ATOM 614 C C . ALA A 1 77 ? 4.812 3.098 11.784 1.00 95.50 77 ALA A C 1
ATOM 616 O O . ALA A 1 77 ? 5.608 2.869 10.874 1.00 95.50 77 ALA A O 1
ATOM 617 N N . ALA A 1 78 ? 3.503 2.875 11.653 1.00 95.94 78 ALA A N 1
ATOM 618 C CA . ALA A 1 78 ? 2.889 2.334 10.446 1.00 95.94 78 ALA A CA 1
ATOM 619 C C . ALA A 1 78 ? 3.046 3.274 9.239 1.00 95.94 78 ALA A C 1
ATOM 621 O O . ALA A 1 78 ? 3.379 2.816 8.147 1.00 95.94 78 ALA A O 1
ATOM 622 N N . LEU A 1 79 ? 2.885 4.590 9.427 1.00 97.06 79 LEU A N 1
ATOM 623 C CA . LEU A 1 79 ? 3.147 5.570 8.367 1.00 97.06 79 LEU A CA 1
ATOM 624 C C . LEU A 1 79 ? 4.622 5.572 7.943 1.00 97.06 79 LEU A C 1
ATOM 626 O O . LEU A 1 79 ? 4.925 5.621 6.749 1.00 97.06 79 LEU A O 1
ATOM 630 N N . ALA A 1 80 ? 5.546 5.517 8.905 1.00 95.50 80 ALA A N 1
ATOM 631 C CA . ALA A 1 80 ? 6.975 5.447 8.612 1.00 95.50 80 ALA A CA 1
ATOM 632 C C . ALA A 1 80 ? 7.329 4.170 7.827 1.00 95.50 80 ALA A C 1
ATOM 634 O O . ALA A 1 80 ? 8.079 4.233 6.850 1.00 95.50 80 ALA A O 1
ATOM 635 N N . ASP A 1 81 ? 6.745 3.029 8.204 1.00 95.50 81 ASP A N 1
ATOM 636 C CA . ASP A 1 81 ? 6.908 1.758 7.494 1.00 95.50 81 ASP A CA 1
ATOM 637 C C . ASP A 1 81 ? 6.345 1.836 6.066 1.00 95.50 81 ASP A C 1
ATOM 639 O O . ASP A 1 81 ? 7.034 1.469 5.113 1.00 95.50 81 ASP A O 1
ATOM 643 N N . ALA A 1 82 ? 5.149 2.411 5.894 1.00 96.44 82 ALA A N 1
ATOM 644 C CA . ALA A 1 82 ? 4.531 2.630 4.588 1.00 96.44 82 ALA A CA 1
ATOM 645 C C . ALA A 1 82 ? 5.411 3.497 3.671 1.00 96.44 82 ALA A C 1
ATOM 647 O O . ALA A 1 82 ? 5.648 3.137 2.517 1.00 96.44 82 ALA A O 1
ATOM 648 N N . ARG A 1 83 ? 5.966 4.603 4.189 1.00 95.44 83 ARG A N 1
ATOM 649 C CA . ARG A 1 83 ? 6.893 5.474 3.443 1.00 95.44 83 ARG A CA 1
ATOM 650 C C . ARG A 1 83 ? 8.195 4.756 3.074 1.00 95.44 83 ARG A C 1
ATOM 652 O O . ARG A 1 83 ? 8.667 4.912 1.950 1.00 95.44 83 ARG A O 1
ATOM 659 N N . ARG A 1 84 ? 8.761 3.937 3.971 1.00 94.75 84 ARG A N 1
ATOM 660 C CA . ARG A 1 84 ? 9.949 3.107 3.682 1.00 94.75 84 ARG A CA 1
ATOM 661 C C . ARG A 1 84 ? 9.679 2.134 2.535 1.00 94.75 84 ARG A C 1
ATOM 663 O O . ARG A 1 84 ? 10.468 2.070 1.594 1.00 94.75 84 ARG A O 1
ATOM 670 N N . ILE A 1 85 ? 8.560 1.412 2.597 1.00 96.25 85 ILE A N 1
ATOM 671 C CA . ILE A 1 85 ? 8.146 0.470 1.548 1.00 96.25 85 ILE A CA 1
ATOM 672 C C . ILE A 1 85 ? 7.951 1.214 0.227 1.00 96.25 85 ILE A C 1
ATOM 674 O O . ILE A 1 85 ? 8.459 0.775 -0.802 1.00 96.25 85 ILE A O 1
ATOM 678 N N . ARG A 1 86 ? 7.287 2.376 0.254 1.00 95.62 86 ARG A N 1
ATOM 679 C CA . ARG A 1 86 ? 7.088 3.213 -0.934 1.00 95.62 86 ARG A CA 1
ATOM 680 C C . ARG A 1 86 ? 8.409 3.574 -1.606 1.00 95.62 86 ARG A C 1
ATOM 682 O O . ARG A 1 86 ? 8.513 3.455 -2.821 1.00 95.62 86 ARG A O 1
ATOM 689 N N . SER A 1 87 ? 9.421 3.966 -0.834 1.00 94.12 87 SER A N 1
ATOM 690 C CA . SER A 1 87 ? 10.753 4.286 -1.361 1.00 94.12 87 SER A CA 1
ATOM 691 C C . SER A 1 87 ? 11.419 3.082 -2.039 1.00 94.12 87 SER A C 1
ATOM 693 O O . SER A 1 87 ? 11.974 3.226 -3.127 1.00 94.12 87 SER A O 1
ATOM 695 N N . ALA A 1 88 ? 11.322 1.885 -1.450 1.00 96.25 88 ALA A N 1
ATOM 696 C CA . ALA A 1 88 ? 11.850 0.659 -2.058 1.00 96.25 88 ALA A CA 1
ATOM 697 C C . ALA A 1 88 ? 11.099 0.274 -3.348 1.00 96.25 88 ALA A C 1
ATOM 699 O O . ALA A 1 88 ? 11.710 -0.110 -4.347 1.00 96.25 88 ALA A O 1
ATOM 700 N N . LEU A 1 89 ? 9.772 0.427 -3.358 1.00 95.94 89 LEU A N 1
ATOM 701 C CA . LEU A 1 89 ? 8.942 0.187 -4.539 1.00 95.94 89 LEU A CA 1
ATOM 702 C C . LEU A 1 89 ? 9.180 1.233 -5.638 1.00 95.94 89 LEU A C 1
ATOM 704 O O . LEU A 1 89 ? 9.164 0.891 -6.816 1.00 95.94 89 LEU A O 1
ATOM 708 N N . ARG A 1 90 ? 9.465 2.491 -5.284 1.00 93.75 90 ARG A N 1
ATOM 709 C CA . ARG A 1 90 ? 9.851 3.533 -6.246 1.00 93.75 90 ARG A CA 1
ATOM 710 C C . ARG A 1 90 ? 11.146 3.156 -6.964 1.00 93.75 90 ARG A C 1
ATOM 712 O O . ARG A 1 90 ? 11.179 3.183 -8.190 1.00 93.75 90 ARG A O 1
ATOM 719 N N . LEU A 1 91 ? 12.175 2.739 -6.221 1.00 93.81 91 LEU A N 1
ATOM 720 C CA . LEU A 1 91 ? 13.428 2.257 -6.813 1.00 93.81 91 LEU A CA 1
ATOM 721 C C . LEU A 1 91 ? 13.198 1.039 -7.714 1.00 93.81 91 LEU A C 1
ATOM 723 O O . LEU A 1 91 ? 13.775 0.962 -8.800 1.00 93.81 91 LEU A O 1
ATOM 727 N N . LEU A 1 92 ? 12.319 0.120 -7.301 1.00 95.31 92 LEU A N 1
ATOM 728 C CA . LEU A 1 92 ? 11.929 -1.023 -8.123 1.00 95.31 92 LEU A CA 1
ATOM 729 C C . LEU A 1 92 ? 11.279 -0.582 -9.441 1.00 95.31 92 LEU A C 1
ATOM 731 O O . LEU A 1 92 ? 11.660 -1.079 -10.498 1.00 95.31 92 LEU A O 1
ATOM 735 N N . ALA A 1 93 ? 10.336 0.361 -9.393 1.00 92.88 93 ALA A N 1
ATOM 736 C CA . ALA A 1 93 ? 9.662 0.879 -10.581 1.00 92.88 93 ALA A CA 1
ATOM 737 C C . ALA A 1 93 ? 10.633 1.572 -11.552 1.00 92.88 93 ALA A C 1
ATOM 739 O O . ALA A 1 93 ? 10.498 1.429 -12.763 1.00 92.88 93 ALA A O 1
ATOM 740 N N . GLU A 1 94 ? 11.613 2.312 -11.031 1.00 91.62 94 GLU A N 1
ATOM 741 C CA . GLU A 1 94 ? 12.556 3.083 -11.848 1.00 91.62 94 GLU A CA 1
ATOM 742 C C . GLU A 1 94 ? 13.697 2.240 -12.424 1.00 91.62 94 GLU A C 1
ATOM 744 O O . GLU A 1 94 ? 14.164 2.502 -13.532 1.00 91.62 94 GLU A O 1
ATOM 749 N N . ARG A 1 95 ? 14.201 1.268 -11.655 1.00 93.56 95 ARG A N 1
ATOM 750 C CA . ARG A 1 95 ? 15.477 0.595 -11.952 1.00 93.56 95 ARG A CA 1
ATOM 751 C C . ARG A 1 95 ? 15.433 -0.925 -11.822 1.00 93.56 95 ARG A C 1
ATOM 753 O O . ARG A 1 95 ? 16.395 -1.584 -12.207 1.00 93.56 95 ARG A O 1
ATOM 760 N N . GLY A 1 96 ? 14.342 -1.504 -11.324 1.00 93.00 96 GLY A N 1
ATOM 761 C CA . GLY A 1 96 ? 14.237 -2.945 -11.074 1.00 93.00 96 GLY A CA 1
ATOM 762 C C . GLY A 1 96 ? 14.385 -3.806 -12.330 1.00 93.00 96 GLY A C 1
ATOM 763 O O . GLY A 1 96 ? 14.944 -4.894 -12.263 1.00 93.00 96 GLY A O 1
ATOM 764 N N . ALA A 1 97 ? 13.975 -3.300 -13.498 1.00 92.44 97 ALA A N 1
ATOM 765 C CA . ALA A 1 97 ? 14.131 -4.012 -14.769 1.00 92.44 97 ALA A CA 1
ATOM 766 C C . ALA A 1 97 ? 15.597 -4.149 -15.232 1.00 92.44 97 ALA A C 1
ATOM 768 O O . ALA A 1 97 ? 15.900 -5.035 -16.027 1.00 92.44 97 ALA A O 1
ATOM 769 N N . VAL A 1 98 ? 16.495 -3.277 -14.756 1.00 93.19 98 VAL A N 1
ATOM 770 C CA . VAL A 1 98 ? 17.906 -3.220 -15.188 1.00 93.19 98 VAL A CA 1
ATOM 771 C C . VAL A 1 98 ? 18.901 -3.542 -14.069 1.00 93.19 98 VAL A C 1
ATOM 773 O O . VAL A 1 98 ? 20.070 -3.785 -14.348 1.00 93.19 98 VAL A O 1
ATOM 776 N N . SER A 1 99 ? 18.460 -3.559 -12.808 1.00 95.38 99 SER A N 1
ATOM 777 C CA . SER A 1 99 ? 19.292 -3.854 -11.640 1.00 95.38 99 SER A CA 1
ATOM 778 C C . SER A 1 99 ? 18.701 -5.006 -10.828 1.00 95.38 99 SER A C 1
ATOM 780 O O . SER A 1 99 ? 17.654 -4.880 -10.183 1.00 95.38 99 SER A O 1
ATOM 782 N N . SER A 1 100 ? 19.409 -6.137 -10.829 1.00 93.38 100 SER A N 1
ATOM 783 C CA . SER A 1 100 ? 19.071 -7.301 -10.006 1.00 93.38 100 SER A CA 1
ATOM 784 C C . SER A 1 100 ? 19.212 -7.000 -8.515 1.00 93.38 100 SER A C 1
ATOM 786 O O . SER A 1 100 ? 18.357 -7.409 -7.738 1.00 93.38 100 SER A O 1
ATOM 788 N N . GLU A 1 101 ? 20.230 -6.236 -8.117 1.00 96.62 101 GLU A N 1
ATOM 789 C CA . GLU A 1 101 ? 20.443 -5.808 -6.730 1.00 96.62 101 GLU A CA 1
ATOM 790 C C . GLU A 1 101 ? 19.228 -5.049 -6.177 1.00 96.62 101 GLU A C 1
ATOM 792 O O . GLU A 1 101 ? 18.733 -5.377 -5.100 1.00 96.62 101 GLU A O 1
ATOM 797 N N . ILE A 1 102 ? 18.686 -4.092 -6.940 1.00 95.50 102 ILE A N 1
ATOM 798 C CA . ILE A 1 102 ? 17.473 -3.359 -6.547 1.00 95.50 102 ILE A CA 1
ATOM 799 C C . ILE A 1 102 ? 16.290 -4.315 -6.401 1.00 95.50 102 ILE A C 1
ATOM 801 O O . ILE A 1 102 ? 15.561 -4.237 -5.415 1.00 95.50 102 ILE A O 1
ATOM 805 N N . SER A 1 103 ? 16.127 -5.252 -7.337 1.00 95.00 103 SER A N 1
ATOM 806 C CA . SER A 1 103 ? 15.063 -6.254 -7.253 1.00 95.00 103 SER A CA 1
ATOM 807 C C . SER A 1 103 ? 15.185 -7.120 -5.993 1.00 95.00 103 SER A C 1
ATOM 809 O O . SER A 1 103 ? 14.199 -7.291 -5.279 1.00 95.00 103 SER A O 1
ATOM 811 N N . PHE A 1 104 ? 16.384 -7.613 -5.661 1.00 96.31 104 PHE A N 1
ATOM 812 C CA . PHE A 1 104 ? 16.614 -8.421 -4.457 1.00 96.31 104 PHE A CA 1
ATOM 813 C C . PHE A 1 104 ? 16.400 -7.632 -3.161 1.00 96.31 104 PHE A C 1
ATOM 815 O O . PHE A 1 104 ? 15.756 -8.137 -2.240 1.00 96.31 104 PHE A O 1
ATOM 822 N N . ASN A 1 105 ? 16.867 -6.383 -3.099 1.00 96.38 105 ASN A N 1
ATOM 823 C CA . ASN A 1 105 ? 16.649 -5.515 -1.942 1.00 96.38 105 ASN A CA 1
ATOM 824 C C . ASN A 1 105 ? 15.15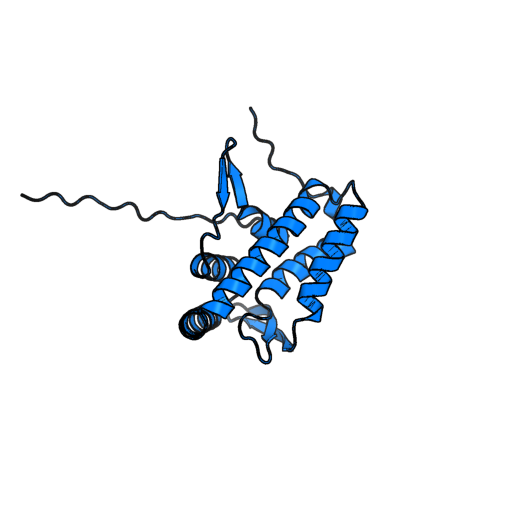4 -5.229 -1.730 1.00 96.38 105 ASN A C 1
ATOM 826 O O . ASN A 1 105 ? 14.661 -5.300 -0.603 1.00 96.38 105 ASN A O 1
ATOM 830 N N . THR A 1 106 ? 14.399 -4.982 -2.803 1.00 96.56 106 THR A N 1
ATOM 831 C CA . THR A 1 106 ? 12.948 -4.791 -2.696 1.00 96.56 106 THR A CA 1
ATOM 832 C C . THR A 1 106 ? 12.225 -6.084 -2.311 1.00 96.56 106 THR A C 1
ATOM 834 O O . THR A 1 106 ? 11.307 -6.035 -1.495 1.00 96.56 106 THR A O 1
ATOM 837 N N . VAL A 1 107 ? 12.655 -7.252 -2.805 1.00 97.75 107 VAL A N 1
ATOM 838 C CA . VAL A 1 107 ? 12.125 -8.556 -2.357 1.00 97.75 107 VAL A CA 1
ATOM 839 C C . VAL A 1 107 ? 12.356 -8.764 -0.857 1.00 97.75 107 VAL A C 1
ATOM 841 O O . VAL A 1 107 ? 11.453 -9.234 -0.164 1.00 97.75 107 VAL A O 1
ATOM 844 N N . ALA A 1 108 ? 13.517 -8.375 -0.324 1.00 97.38 108 ALA A N 1
ATOM 845 C CA . ALA A 1 108 ? 13.780 -8.439 1.112 1.00 97.38 108 ALA A CA 1
ATOM 846 C C . ALA A 1 108 ? 12.810 -7.551 1.916 1.00 97.38 108 ALA A C 1
ATOM 848 O O . ALA A 1 108 ? 12.281 -7.986 2.940 1.00 97.38 108 ALA A O 1
ATOM 849 N N . GLU A 1 109 ? 12.503 -6.342 1.432 1.00 96.38 109 GLU A N 1
ATOM 850 C CA . GLU A 1 109 ? 11.503 -5.463 2.055 1.00 96.38 109 GLU A CA 1
ATOM 851 C C . GLU A 1 109 ? 10.078 -6.028 1.979 1.00 96.38 109 GLU A C 1
ATOM 853 O O . GLU A 1 109 ? 9.350 -5.973 2.972 1.00 96.38 109 GLU A O 1
ATOM 858 N N . ILE A 1 110 ? 9.687 -6.618 0.844 1.00 96.38 110 ILE A N 1
ATOM 859 C CA . ILE A 1 110 ? 8.395 -7.306 0.694 1.00 96.38 110 ILE A CA 1
ATOM 860 C C . ILE A 1 110 ? 8.295 -8.443 1.719 1.00 96.38 110 ILE A C 1
ATOM 862 O O . ILE A 1 110 ? 7.343 -8.501 2.499 1.00 96.38 110 ILE A O 1
ATOM 866 N N . ASN A 1 111 ? 9.314 -9.300 1.793 1.00 96.50 111 ASN A N 1
ATOM 867 C CA . ASN A 1 111 ? 9.339 -10.422 2.729 1.00 96.50 111 ASN A CA 1
ATOM 868 C C . ASN A 1 111 ? 9.362 -9.969 4.194 1.00 96.50 111 ASN A C 1
ATOM 870 O O . ASN A 1 111 ? 8.756 -10.623 5.039 1.00 96.50 111 ASN A O 1
ATOM 874 N N . ARG A 1 112 ? 9.978 -8.825 4.516 1.00 95.00 112 ARG A N 1
ATOM 875 C CA . ARG A 1 112 ? 9.928 -8.224 5.861 1.00 95.00 112 ARG A CA 1
ATOM 876 C C . ARG A 1 112 ? 8.504 -7.825 6.262 1.00 95.00 112 ARG A C 1
ATOM 878 O O . ARG A 1 112 ? 8.134 -7.956 7.429 1.00 95.00 112 ARG A O 1
ATOM 885 N N . VAL A 1 113 ? 7.697 -7.326 5.325 1.00 93.81 113 VAL A N 1
ATOM 886 C CA . VAL A 1 113 ? 6.285 -6.988 5.577 1.00 93.81 113 VAL A CA 1
ATOM 887 C C . VAL A 1 113 ? 5.454 -8.256 5.735 1.00 93.81 113 VAL A C 1
ATOM 889 O O . VAL A 1 113 ? 4.729 -8.398 6.721 1.00 93.81 113 VAL A O 1
ATOM 892 N N . LEU A 1 114 ? 5.599 -9.200 4.804 1.00 92.19 114 LEU A N 1
ATOM 893 C CA . LEU A 1 114 ? 4.847 -10.453 4.819 1.00 92.19 114 LEU A CA 1
ATOM 894 C C . LEU A 1 114 ? 5.184 -11.309 6.049 1.00 92.19 114 LEU A C 1
ATOM 896 O O . LEU A 1 114 ? 4.278 -11.815 6.703 1.00 92.19 114 LEU A O 1
ATOM 900 N N . GLY A 1 115 ? 6.464 -11.419 6.410 1.00 90.69 115 GLY A N 1
ATOM 901 C CA . GLY A 1 115 ? 6.937 -12.253 7.517 1.00 90.69 115 GLY A CA 1
ATOM 902 C C . GLY A 1 115 ? 6.620 -11.710 8.912 1.00 90.69 115 GLY A C 1
ATOM 903 O O . GLY A 1 115 ? 6.526 -12.487 9.856 1.00 90.69 115 GLY A O 1
ATOM 904 N N . ARG A 1 116 ? 6.418 -10.394 9.063 1.00 87.00 116 ARG A N 1
ATOM 905 C CA . ARG A 1 116 ? 5.984 -9.790 10.342 1.00 87.00 116 ARG A CA 1
ATOM 906 C C . ARG A 1 116 ? 4.468 -9.792 10.526 1.00 87.00 116 ARG A C 1
ATOM 908 O O . ARG A 1 116 ? 3.985 -9.465 11.605 1.00 87.00 116 ARG A O 1
ATOM 915 N N . SER A 1 117 ? 3.718 -10.133 9.483 1.00 84.38 117 SER A N 1
ATOM 916 C CA . SER A 1 117 ? 2.262 -10.086 9.512 1.00 84.38 117 SER A CA 1
ATOM 917 C C . SER A 1 117 ? 1.686 -11.405 10.027 1.00 84.38 117 SER A C 1
ATOM 919 O O . SER A 1 117 ? 1.607 -12.386 9.293 1.00 84.38 117 SER A O 1
ATOM 921 N N . ALA A 1 118 ? 1.248 -11.421 11.287 1.00 86.19 118 ALA A N 1
ATOM 922 C CA . ALA A 1 118 ? 0.482 -12.527 11.860 1.00 86.19 118 ALA A CA 1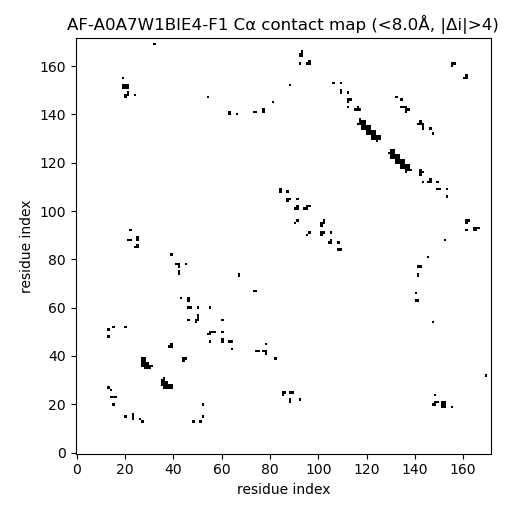
ATOM 923 C C . ALA A 1 118 ? -1.019 -12.285 11.660 1.00 86.19 118 ALA A C 1
ATOM 925 O O . ALA A 1 118 ? -1.532 -11.211 11.974 1.00 86.19 118 ALA A O 1
ATOM 926 N N . GLY A 1 119 ? -1.735 -13.269 11.119 1.00 88.44 119 GLY A N 1
ATOM 927 C CA . GLY A 1 119 ? -3.160 -13.122 10.846 1.00 88.44 119 GLY A CA 1
ATOM 928 C C . GLY A 1 119 ? -3.709 -14.157 9.878 1.00 88.44 119 GLY A C 1
ATOM 929 O O . GLY A 1 119 ? -3.022 -15.095 9.479 1.00 88.44 119 GLY A O 1
ATOM 930 N N . THR A 1 120 ? -4.974 -13.980 9.511 1.00 88.19 120 THR A N 1
ATOM 931 C CA . THR A 1 120 ? -5.684 -14.876 8.590 1.00 88.19 120 THR A CA 1
ATOM 932 C C . THR A 1 120 ? -5.941 -14.169 7.266 1.00 88.19 120 THR A C 1
ATOM 934 O O . THR A 1 120 ? -6.515 -13.079 7.246 1.00 88.19 120 THR A O 1
ATOM 937 N N . ARG A 1 121 ? -5.555 -14.806 6.155 1.00 88.06 121 ARG A N 1
ATOM 938 C CA . ARG A 1 121 ? -5.979 -14.396 4.810 1.00 88.06 121 ARG A CA 1
ATOM 939 C C . ARG A 1 121 ? -7.399 -14.882 4.555 1.00 88.06 121 ARG A C 1
ATOM 941 O O . ARG A 1 121 ? -7.721 -16.028 4.862 1.00 88.06 121 ARG A O 1
ATOM 948 N N . ARG A 1 122 ? -8.237 -14.021 3.989 1.00 86.81 122 ARG A N 1
ATOM 949 C CA . ARG A 1 122 ? -9.630 -14.324 3.657 1.00 86.81 122 ARG A CA 1
ATOM 950 C C . ARG A 1 122 ? -9.950 -13.885 2.237 1.00 86.81 122 ARG A C 1
ATOM 952 O O . ARG A 1 122 ? -9.310 -12.987 1.691 1.00 86.81 122 ARG A O 1
ATOM 959 N N . LEU A 1 123 ? -10.961 -14.525 1.665 1.00 87.81 123 LEU A N 1
ATOM 960 C CA . LEU A 1 123 ? -11.639 -14.067 0.463 1.00 87.81 123 LEU A CA 1
ATOM 961 C C . LEU A 1 123 ? -13.046 -13.648 0.886 1.00 87.81 123 LEU A C 1
ATOM 963 O O . LEU A 1 123 ? -13.802 -14.467 1.403 1.00 87.81 123 LEU A O 1
ATOM 967 N N . GLU A 1 124 ? -13.359 -12.368 0.734 1.00 85.12 124 GLU A N 1
ATOM 968 C CA . GLU A 1 124 ? -14.621 -11.778 1.181 1.00 85.12 124 GLU A CA 1
ATOM 969 C C . GLU A 1 124 ? -15.449 -11.371 -0.037 1.00 85.12 124 GLU A C 1
ATOM 971 O O . GLU A 1 124 ? -14.917 -10.805 -0.993 1.00 85.12 124 GLU A O 1
ATOM 976 N N . GLY A 1 125 ? -16.743 -11.691 -0.016 1.00 85.06 125 GLY A N 1
ATOM 977 C CA . GLY A 1 125 ? -17.692 -11.218 -1.020 1.00 85.06 125 GLY A CA 1
ATOM 978 C C . GLY A 1 125 ? -18.081 -9.765 -0.757 1.00 85.06 125 GLY A C 1
ATOM 979 O O . GLY A 1 125 ? -18.195 -9.341 0.393 1.00 85.06 125 GLY A O 1
ATOM 980 N N . ARG A 1 126 ? -18.293 -9.005 -1.826 1.00 79.19 126 ARG A N 1
ATOM 981 C CA . ARG A 1 126 ? -18.808 -7.635 -1.803 1.00 79.19 126 ARG A CA 1
ATOM 982 C C . ARG A 1 126 ? -20.271 -7.607 -2.241 1.00 79.19 126 ARG A C 1
ATOM 984 O O . ARG A 1 126 ? -20.756 -8.522 -2.903 1.00 79.19 126 ARG A O 1
ATOM 991 N N . ALA A 1 127 ? -20.976 -6.536 -1.875 1.00 79.44 127 ALA A N 1
ATOM 992 C CA . ALA A 1 127 ? -22.391 -6.352 -2.211 1.00 79.44 127 ALA A CA 1
ATOM 993 C C . ALA A 1 127 ? -22.654 -6.252 -3.728 1.00 79.44 127 ALA A C 1
ATOM 995 O O . ALA A 1 127 ? -23.759 -6.532 -4.177 1.00 79.44 127 ALA A O 1
ATOM 996 N N . ASP A 1 128 ? -21.638 -5.882 -4.511 1.00 80.00 128 ASP A N 1
ATOM 997 C CA . ASP A 1 128 ? -21.661 -5.823 -5.978 1.00 80.00 128 ASP A CA 1
ATOM 998 C C . ASP A 1 128 ? -21.382 -7.184 -6.653 1.00 80.00 128 ASP A C 1
ATOM 1000 O O . ASP A 1 128 ? -21.324 -7.265 -7.879 1.00 80.00 128 ASP A O 1
ATOM 1004 N N . GLY A 1 129 ? -21.205 -8.256 -5.871 1.00 84.88 129 GLY A N 1
ATOM 1005 C CA . GLY A 1 129 ? -20.888 -9.597 -6.363 1.00 84.88 129 GLY A CA 1
ATOM 1006 C C . GLY A 1 129 ? -19.399 -9.850 -6.623 1.00 84.88 129 GLY A C 1
ATOM 1007 O O . GLY A 1 129 ? -19.036 -10.969 -6.987 1.00 84.88 129 GLY A O 1
ATOM 1008 N N . ALA A 1 130 ? -18.522 -8.860 -6.419 1.00 80.88 130 ALA A N 1
ATOM 1009 C CA . ALA A 1 130 ? -17.079 -9.049 -6.526 1.00 80.88 130 ALA A CA 1
ATOM 1010 C C . ALA A 1 130 ? -16.500 -9.759 -5.290 1.00 80.88 130 ALA A C 1
ATOM 1012 O O . ALA A 1 130 ? -17.092 -9.774 -4.211 1.00 80.88 130 ALA A O 1
ATOM 1013 N N . PHE A 1 131 ? -15.291 -10.305 -5.429 1.00 79.81 131 PHE A N 1
ATOM 1014 C CA . PHE A 1 131 ? -14.524 -10.856 -4.312 1.00 79.81 131 PHE A CA 1
ATOM 1015 C C . PHE A 1 131 ? -13.274 -10.022 -4.059 1.00 79.81 131 PHE A C 1
ATOM 1017 O O . PHE A 1 131 ? -12.618 -9.567 -4.996 1.00 79.81 131 PHE A O 1
ATOM 1024 N N . VAL A 1 132 ? -12.912 -9.862 -2.790 1.00 79.19 132 VAL A N 1
ATOM 1025 C CA . VAL A 1 132 ? -11.699 -9.158 -2.377 1.00 79.19 132 VAL A CA 1
ATOM 1026 C C . VAL A 1 132 ? -10.856 -10.030 -1.457 1.00 79.19 132 VAL A C 1
ATOM 1028 O O . VAL A 1 132 ? -11.369 -10.724 -0.577 1.00 79.19 132 VAL A O 1
ATOM 1031 N N . ARG A 1 133 ? -9.536 -9.995 -1.657 1.00 82.62 133 ARG A N 1
ATOM 1032 C CA . ARG A 1 133 ? -8.589 -10.554 -0.692 1.00 82.62 133 ARG A CA 1
ATOM 1033 C C . ARG A 1 133 ? -8.500 -9.617 0.500 1.00 82.62 133 ARG A C 1
ATOM 1035 O O . ARG A 1 133 ? -8.215 -8.434 0.341 1.00 82.62 133 ARG A O 1
ATOM 1042 N N . SER A 1 134 ? -8.717 -10.157 1.687 1.00 82.12 134 SER A N 1
ATOM 1043 C CA . SER A 1 134 ? -8.595 -9.419 2.934 1.00 82.12 134 SER A CA 1
ATOM 1044 C C . SER A 1 134 ? -7.575 -10.102 3.842 1.00 82.12 134 SER A C 1
ATOM 1046 O O . SER A 1 134 ? -7.336 -11.313 3.770 1.00 82.12 134 SER A O 1
ATOM 1048 N N . PHE A 1 135 ? -6.962 -9.309 4.712 1.00 86.12 135 PHE A N 1
ATOM 1049 C CA . PHE A 1 135 ? -6.159 -9.809 5.814 1.00 86.12 135 PHE A CA 1
ATOM 1050 C C . PHE A 1 135 ? -6.802 -9.368 7.122 1.00 86.12 135 PHE A C 1
ATOM 1052 O O . PHE A 1 135 ? -7.209 -8.211 7.265 1.00 86.12 135 PHE A O 1
ATOM 1059 N N . VAL A 1 136 ? -6.920 -10.301 8.061 1.00 85.25 136 VAL A N 1
ATOM 1060 C CA . VAL A 1 136 ? -7.374 -10.030 9.425 1.00 85.25 136 VAL A CA 1
ATOM 1061 C C . VAL A 1 136 ? -6.166 -10.187 10.344 1.00 85.25 136 VAL A C 1
ATOM 1063 O O . VAL A 1 136 ? -5.751 -11.329 10.581 1.00 85.25 136 VAL A O 1
ATOM 1066 N N . PRO A 1 137 ? -5.568 -9.079 10.816 1.00 85.50 137 PRO A N 1
ATOM 1067 C CA . PRO A 1 137 ? -4.375 -9.141 11.645 1.00 85.50 137 PRO A CA 1
ATOM 1068 C C . PRO A 1 137 ? -4.686 -9.683 13.040 1.00 85.50 137 PRO A C 1
ATOM 1070 O O . PRO A 1 137 ? -5.775 -9.488 13.581 1.00 85.50 137 PRO A O 1
ATOM 1073 N N . VAL A 1 138 ? -3.695 -10.340 13.636 1.00 85.62 138 VAL A N 1
ATOM 1074 C CA . VAL A 1 138 ? -3.683 -10.732 15.047 1.00 85.62 138 VAL A CA 1
ATOM 1075 C C . VAL A 1 138 ? -2.667 -9.855 15.774 1.00 85.62 138 VAL A C 1
ATOM 1077 O O . VAL A 1 138 ? -1.514 -9.752 15.360 1.00 85.62 138 VAL A O 1
ATOM 1080 N N . GLY A 1 139 ? -3.085 -9.234 16.879 1.00 85.12 139 GLY A N 1
ATOM 1081 C CA . GLY A 1 139 ? -2.232 -8.351 17.675 1.00 85.12 139 GLY A CA 1
ATOM 1082 C C . GLY A 1 139 ? -2.239 -6.911 17.164 1.00 85.12 139 GLY A C 1
ATOM 1083 O O . GLY A 1 139 ? -3.165 -6.156 17.466 1.00 85.12 139 GLY A O 1
ATOM 1084 N N . ASP A 1 140 ? -1.193 -6.521 16.433 1.00 85.88 140 ASP A N 1
ATOM 1085 C CA . ASP A 1 140 ? -1.042 -5.160 15.907 1.00 85.88 140 ASP A CA 1
ATOM 1086 C C . ASP A 1 140 ? -2.117 -4.867 14.850 1.00 85.88 140 ASP A C 1
ATOM 1088 O O . ASP A 1 140 ? -2.185 -5.502 13.802 1.00 85.88 140 ASP A O 1
ATOM 1092 N N . ALA A 1 141 ? -2.965 -3.881 15.127 1.00 87.06 141 ALA A N 1
ATOM 1093 C CA . ALA A 1 141 ? -4.074 -3.512 14.257 1.00 87.06 141 ALA A CA 1
ATOM 1094 C C . ALA A 1 141 ? -3.633 -2.820 12.959 1.00 87.06 141 ALA A C 1
ATOM 1096 O O . ALA A 1 141 ? -4.407 -2.778 12.004 1.00 87.06 141 ALA A O 1
ATOM 1097 N N . PHE A 1 142 ? -2.421 -2.264 12.925 1.00 92.94 142 PHE A N 1
ATOM 1098 C CA . PHE A 1 142 ? -1.847 -1.668 11.721 1.00 92.94 142 PHE A CA 1
ATOM 1099 C C . PHE A 1 142 ? -1.076 -2.697 10.890 1.00 92.94 142 PHE A C 1
ATOM 1101 O O . PHE A 1 142 ? -0.760 -2.438 9.722 1.00 92.94 142 PHE A O 1
ATOM 1108 N N . ALA A 1 143 ? -0.807 -3.879 11.460 1.00 84.75 143 ALA A N 1
ATOM 1109 C CA . ALA A 1 143 ? -0.255 -4.986 10.706 1.00 84.75 143 ALA A CA 1
ATOM 1110 C C . ALA A 1 143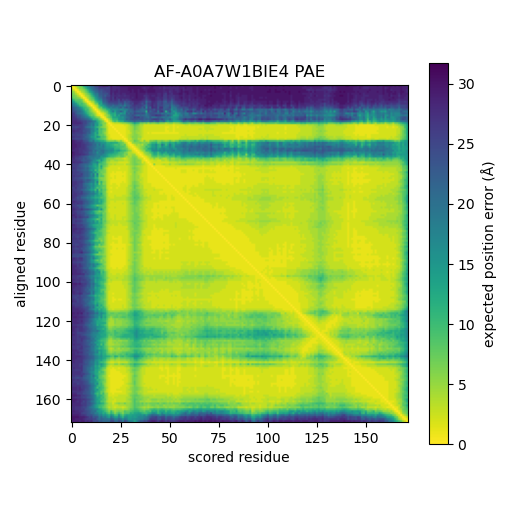 ? -1.204 -5.338 9.559 1.00 84.75 143 ALA A C 1
ATOM 1112 O O . ALA A 1 143 ? -2.426 -5.374 9.692 1.00 84.75 143 ALA A O 1
ATOM 1113 N N . GLY A 1 144 ? -0.625 -5.583 8.393 1.00 88.38 144 GLY A N 1
ATOM 1114 C CA . GLY A 1 144 ? -1.388 -5.961 7.216 1.00 88.38 144 GLY A CA 1
ATOM 1115 C C . GLY A 1 144 ? -1.902 -4.820 6.345 1.00 88.38 144 GLY A C 1
ATOM 1116 O O . GLY A 1 144 ? -2.247 -5.099 5.201 1.00 88.38 144 GLY A O 1
ATOM 1117 N N . LEU A 1 145 ? -1.866 -3.554 6.787 1.00 93.31 145 LEU A N 1
ATOM 1118 C CA . LEU A 1 145 ? -2.273 -2.417 5.937 1.00 93.31 145 LEU A CA 1
ATOM 1119 C C . LEU A 1 145 ? -1.487 -2.358 4.619 1.00 93.31 145 LEU A C 1
ATOM 1121 O O . LEU A 1 145 ? -2.027 -1.987 3.581 1.00 93.31 145 LEU A O 1
ATOM 1125 N N . MET A 1 146 ? -0.220 -2.774 4.661 1.00 94.81 146 MET A N 1
ATOM 1126 C CA . MET A 1 146 ? 0.669 -2.776 3.502 1.00 94.81 146 MET A CA 1
ATOM 1127 C C . MET A 1 146 ? 0.645 -4.080 2.697 1.00 94.81 146 MET A C 1
ATOM 1129 O O . MET A 1 146 ? 1.185 -4.089 1.593 1.00 94.81 146 MET A O 1
ATOM 1133 N N . ILE A 1 147 ? 0.032 -5.162 3.205 1.00 93.38 147 ILE A N 1
ATOM 1134 C CA . ILE A 1 147 ? 0.051 -6.486 2.551 1.00 93.38 147 ILE A CA 1
ATOM 1135 C C . ILE A 1 147 ? -0.472 -6.416 1.112 1.00 93.38 147 ILE A C 1
ATOM 1137 O O . ILE A 1 147 ? 0.261 -6.843 0.226 1.00 93.38 147 ILE A O 1
ATOM 1141 N N . PRO A 1 148 ? -1.653 -5.834 0.826 1.00 92.31 148 PRO A N 1
ATOM 1142 C CA . PRO A 1 148 ? -2.194 -5.851 -0.535 1.00 92.31 148 PRO A CA 1
ATOM 1143 C C . PRO A 1 148 ? -1.294 -5.126 -1.545 1.00 92.31 148 PRO A C 1
ATOM 1145 O O . PRO A 1 148 ? -1.170 -5.539 -2.696 1.00 92.31 148 PRO A O 1
ATOM 1148 N N . ILE A 1 149 ? -0.612 -4.068 -1.100 1.00 95.25 149 ILE A N 1
ATOM 1149 C CA . ILE A 1 149 ? 0.312 -3.283 -1.925 1.00 95.25 149 ILE A CA 1
ATOM 1150 C C . ILE A 1 149 ? 1.574 -4.098 -2.229 1.00 95.25 149 ILE A C 1
ATOM 1152 O O . ILE A 1 149 ? 1.998 -4.165 -3.382 1.00 95.25 149 ILE A O 1
ATOM 1156 N N . VAL A 1 150 ? 2.176 -4.734 -1.217 1.00 95.75 150 VAL A N 1
ATOM 1157 C CA . VAL A 1 150 ? 3.392 -5.538 -1.427 1.00 95.75 150 VAL A CA 1
ATOM 1158 C C . VAL A 1 150 ? 3.105 -6.850 -2.159 1.00 95.75 150 VAL A C 1
ATOM 1160 O O . VAL A 1 150 ? 3.948 -7.285 -2.935 1.00 95.75 150 VAL A O 1
ATOM 1163 N N . GLU A 1 151 ? 1.920 -7.444 -1.984 1.00 93.12 151 GLU A N 1
ATOM 1164 C CA . GLU A 1 151 ? 1.461 -8.597 -2.772 1.00 93.12 151 GLU A CA 1
ATOM 1165 C C . GLU A 1 151 ? 1.285 -8.199 -4.247 1.00 93.12 151 GLU A C 1
ATOM 1167 O O . GLU A 1 151 ? 1.790 -8.891 -5.124 1.00 93.12 151 GLU A O 1
ATOM 1172 N N . SER A 1 152 ? 0.715 -7.021 -4.535 1.00 94.06 152 SER A N 1
ATOM 1173 C CA . SER A 1 152 ? 0.639 -6.500 -5.909 1.00 94.06 152 SER A CA 1
ATOM 1174 C C . SER A 1 152 ? 2.021 -6.288 -6.552 1.00 94.06 152 SER A C 1
ATOM 1176 O O . SER A 1 152 ? 2.193 -6.538 -7.747 1.00 94.06 152 SER A O 1
ATOM 1178 N N . ALA A 1 153 ? 3.025 -5.853 -5.782 1.00 95.44 153 ALA A N 1
ATOM 1179 C CA . ALA A 1 153 ? 4.403 -5.749 -6.269 1.00 95.44 153 ALA A CA 1
ATOM 1180 C C . ALA A 1 153 ? 5.053 -7.128 -6.482 1.00 95.44 153 ALA A C 1
ATOM 1182 O O . ALA A 1 153 ? 5.775 -7.329 -7.460 1.00 95.44 153 ALA A O 1
ATOM 1183 N N . ALA A 1 154 ? 4.788 -8.078 -5.580 1.00 94.94 154 ALA A N 1
ATOM 1184 C CA . ALA A 1 154 ? 5.262 -9.452 -5.692 1.00 94.94 154 ALA A CA 1
ATOM 1185 C C . ALA A 1 154 ? 4.705 -10.136 -6.949 1.00 94.94 154 ALA A C 1
ATOM 1187 O O . ALA A 1 154 ? 5.471 -10.762 -7.679 1.00 94.94 154 ALA A O 1
ATOM 1188 N N . ASP A 1 155 ? 3.421 -9.943 -7.259 1.00 92.44 155 ASP A N 1
ATOM 1189 C CA . ASP A 1 155 ? 2.802 -10.464 -8.480 1.00 92.44 155 ASP A CA 1
ATOM 1190 C C . ASP A 1 155 ? 3.521 -9.936 -9.733 1.00 92.44 155 ASP A C 1
ATOM 1192 O O . ASP A 1 155 ? 3.899 -10.717 -10.607 1.00 92.44 155 ASP A O 1
ATOM 1196 N N . ALA A 1 156 ? 3.822 -8.633 -9.793 1.00 92.44 156 ALA A N 1
ATOM 1197 C CA . ALA A 1 156 ? 4.555 -8.041 -10.917 1.00 92.44 156 ALA A CA 1
ATOM 1198 C C . ALA A 1 156 ? 5.988 -8.594 -11.065 1.00 92.44 156 ALA A C 1
ATOM 1200 O O . ALA A 1 156 ? 6.490 -8.725 -12.185 1.00 92.44 156 ALA A O 1
ATOM 1201 N N . LEU A 1 157 ? 6.654 -8.929 -9.953 1.00 93.19 157 LEU A N 1
ATOM 1202 C CA . LEU A 1 157 ? 7.967 -9.581 -9.949 1.00 93.19 157 LEU A CA 1
ATOM 1203 C C . LEU A 1 157 ? 7.883 -11.022 -10.469 1.00 93.19 157 LEU A C 1
ATOM 1205 O O . LEU A 1 157 ? 8.652 -11.401 -11.354 1.00 93.19 157 LEU A O 1
ATOM 1209 N N . VAL A 1 158 ? 6.932 -11.808 -9.955 1.00 93.12 158 VAL A N 1
ATOM 1210 C CA . VAL A 1 158 ? 6.716 -13.215 -10.336 1.00 93.12 158 VAL A CA 1
ATOM 1211 C C . VAL A 1 158 ? 6.343 -13.329 -11.813 1.00 93.12 158 VAL A C 1
ATOM 1213 O O . VAL A 1 158 ? 6.897 -14.162 -12.531 1.00 93.12 158 VAL A O 1
ATOM 1216 N N . LEU A 1 159 ? 5.467 -12.444 -12.288 1.00 90.12 159 LEU A N 1
ATOM 1217 C CA . LEU A 1 159 ? 5.025 -12.374 -13.681 1.00 90.12 159 LEU A CA 1
ATOM 1218 C C . LEU A 1 159 ? 6.039 -11.672 -14.609 1.00 90.12 159 LEU A C 1
ATOM 1220 O O . LEU A 1 159 ? 5.789 -11.542 -15.806 1.00 90.12 159 LEU A O 1
ATOM 1224 N N . ARG A 1 160 ? 7.201 -11.250 -14.083 1.00 89.75 160 ARG A N 1
ATOM 1225 C CA . ARG A 1 160 ? 8.305 -10.598 -14.819 1.00 89.75 160 ARG A CA 1
ATOM 1226 C C . ARG A 1 160 ? 7.892 -9.337 -15.575 1.00 89.75 160 ARG A C 1
ATOM 1228 O O . ARG A 1 160 ? 8.379 -9.045 -16.666 1.00 89.75 160 ARG A O 1
ATOM 1235 N N . GLU A 1 161 ? 7.020 -8.542 -14.979 1.00 90.00 161 GLU A N 1
ATOM 1236 C CA . GLU A 1 161 ? 6.387 -7.424 -15.668 1.00 90.00 161 GLU A CA 1
ATOM 1237 C C . GLU A 1 161 ? 7.074 -6.072 -15.458 1.00 90.00 161 GLU A C 1
ATOM 1239 O O . GLU A 1 161 ? 6.546 -5.040 -15.886 1.00 90.00 161 GLU A O 1
ATOM 1244 N N . LEU A 1 162 ? 8.244 -6.047 -14.814 1.00 88.94 162 LEU A N 1
ATOM 1245 C CA . LEU A 1 162 ? 8.991 -4.809 -14.576 1.00 88.94 162 LEU A CA 1
ATOM 1246 C C . LEU A 1 162 ? 9.382 -4.104 -15.881 1.00 88.94 162 LEU A C 1
ATOM 1248 O O . LEU A 1 162 ? 9.380 -2.880 -15.933 1.00 88.94 162 LEU A O 1
ATOM 1252 N N . GLY A 1 163 ? 9.629 -4.850 -16.964 1.00 85.56 163 GLY A N 1
ATOM 1253 C CA . GLY A 1 163 ? 9.931 -4.272 -18.282 1.00 85.56 163 GLY A CA 1
ATOM 1254 C C . GLY A 1 163 ? 8.775 -3.478 -18.910 1.00 85.56 163 GLY A C 1
ATOM 1255 O O . GLY A 1 163 ? 8.986 -2.741 -19.872 1.00 85.56 163 GLY A O 1
ATOM 1256 N N . ARG A 1 164 ? 7.553 -3.610 -18.372 1.00 85.62 164 ARG A N 1
ATOM 1257 C CA . ARG A 1 164 ? 6.361 -2.858 -18.803 1.00 85.62 164 ARG A CA 1
ATOM 1258 C C . ARG A 1 164 ? 6.168 -1.563 -18.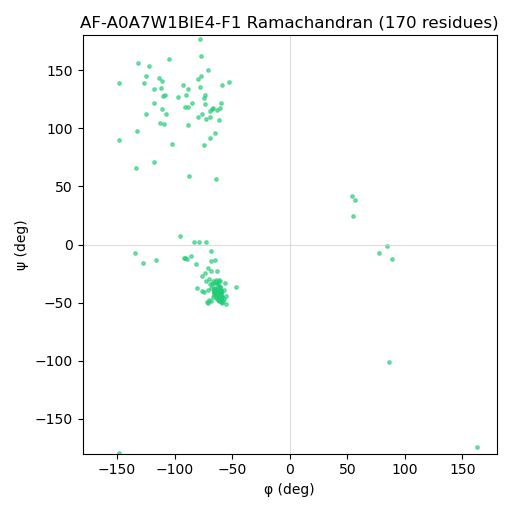010 1.00 85.62 164 ARG A C 1
ATOM 1260 O O . ARG A 1 164 ? 5.346 -0.740 -18.402 1.00 85.62 164 ARG A O 1
ATOM 1267 N N . VAL A 1 165 ? 6.905 -1.374 -16.914 1.00 85.75 165 VAL A N 1
ATOM 1268 C CA . VAL A 1 165 ? 6.818 -0.168 -16.087 1.00 85.75 165 VAL A CA 1
ATOM 1269 C C . VAL A 1 165 ? 7.488 0.988 -16.825 1.00 85.75 165 VAL A C 1
ATOM 1271 O O . VAL A 1 165 ? 8.616 0.877 -17.303 1.00 85.75 165 VAL A O 1
ATOM 1274 N N . ARG A 1 166 ? 6.772 2.105 -16.949 1.00 81.00 166 ARG A N 1
ATOM 1275 C CA . ARG A 1 166 ? 7.252 3.329 -17.594 1.00 81.00 166 ARG A CA 1
ATOM 1276 C C . ARG A 1 166 ? 7.105 4.491 -16.626 1.00 81.00 166 ARG A C 1
ATOM 1278 O O . ARG A 1 166 ? 6.142 4.548 -15.865 1.00 81.00 166 ARG A O 1
ATOM 1285 N N . SER A 1 167 ? 8.044 5.428 -16.674 1.00 72.62 167 SER A N 1
ATOM 1286 C CA . SER A 1 167 ? 7.850 6.743 -16.077 1.00 72.62 167 SER A CA 1
ATOM 1287 C C . SER A 1 167 ? 7.003 7.599 -17.016 1.00 72.62 167 SER A C 1
ATOM 1289 O O . SER A 1 167 ? 7.154 7.531 -18.239 1.00 72.62 167 SER A O 1
ATOM 1291 N N . CYS A 1 168 ? 6.115 8.422 -16.457 1.00 69.19 168 CYS A N 1
ATOM 1292 C CA . CYS A 1 168 ? 5.510 9.498 -17.231 1.00 69.19 168 CYS A CA 1
ATOM 1293 C C . CYS A 1 168 ? 6.640 10.417 -17.709 1.00 69.19 168 CYS A C 1
ATOM 1295 O O . CYS A 1 168 ? 7.363 10.984 -16.889 1.00 69.19 168 CYS A O 1
ATOM 1297 N N . GLY A 1 169 ? 6.824 10.521 -19.026 1.00 52.34 169 GLY A N 1
ATOM 1298 C CA . GLY A 1 169 ? 7.743 11.492 -19.602 1.00 52.34 169 GLY A CA 1
ATOM 1299 C C . GLY A 1 169 ? 7.185 12.888 -19.364 1.00 52.34 169 GLY A C 1
ATOM 1300 O O . GLY A 1 169 ? 6.098 13.190 -19.846 1.00 52.34 169 GLY A O 1
ATOM 1301 N N . ASP A 1 170 ? 7.895 13.718 -18.605 1.00 49.31 170 ASP A N 1
ATOM 1302 C CA . ASP A 1 170 ? 7.637 15.158 -18.578 1.00 49.31 170 ASP A CA 1
ATOM 1303 C C . ASP A 1 170 ? 8.230 15.723 -19.883 1.00 49.31 170 ASP A C 1
ATOM 1305 O O . ASP A 1 170 ? 9.452 15.629 -20.070 1.00 49.31 170 ASP A O 1
ATOM 1309 N N . PRO A 1 171 ? 7.421 16.218 -20.840 1.00 44.91 171 PRO A N 1
ATOM 1310 C CA . PRO A 1 171 ? 7.970 16.971 -21.950 1.00 44.91 171 PRO A CA 1
ATOM 1311 C C . PRO A 1 171 ? 8.477 18.286 -21.361 1.00 44.91 171 PRO A C 1
ATOM 1313 O O . PRO A 1 171 ? 7.706 19.056 -20.791 1.00 44.91 171 PRO A O 1
ATOM 1316 N N . ARG A 1 172 ? 9.794 18.478 -21.431 1.00 42.06 172 ARG A N 1
ATOM 1317 C CA . ARG A 1 172 ? 10.444 19.740 -21.068 1.00 42.06 172 ARG A CA 1
ATOM 1318 C C . ARG A 1 172 ? 9.850 20.909 -21.843 1.00 42.06 172 ARG A C 1
ATOM 1320 O O . ARG A 1 172 ? 9.568 20.711 -23.046 1.00 42.06 172 ARG A O 1
#

Secondary structure (DSSP, 8-state):
------------PPP--TT-HHHHHHTTEEEETTEEEES--SHHHHHHHHHHTTSS-HHHHHHHHHHHHH-HHHHHHHHHHHHHHHHHHHHHHHHTTT-HHHHHHHHHHHHHHHHH--EEEEEEE-TTS-EEEEEEESS-TTTTTTHHHHHHHHHHHHTTGGGG--PPP---

Mean predicted aligned error: 8.39 Å